Protein AF-A0A836JMR2-F1 (afdb_monomer)

Organism: NCBI:txid230685

pLDDT: mean 73.56, std 15.18, range [45.81, 97.94]

InterPro domains:
  IPR000402 Sodium/potassium-transporting ATPase subunit beta [PF00287] (22-71)
  IPR038702 Sodium/potassium-transporting ATPase subunit beta superfamily [G3DSA:2.60.40.1660] (20-121)

Solvent-accessible surface area (backbone atoms only — not comparable to full-atom values): 7764 Å² total; per-residue (Å²): 138,83,85,70,88,43,75,70,53,52,63,78,61,62,74,77,82,87,69,48,76,68,51,47,49,51,43,51,49,48,31,80,91,75,56,21,49,68,84,37,47,56,67,58,51,50,52,51,51,51,50,51,51,56,50,49,51,54,52,49,49,54,50,50,49,55,50,52,53,50,52,59,53,58,71,69,44,93,60,68,75,74,75,50,69,83,69,59,61,77,66,75,77,60,60,88,50,81,84,63,70,78,71,72,76,74,68,74,69,63,62,62,61,56,57,58,63,58,64,72,70,76,117

Foldseek 3Di:
DDPPPDPVVVVVVPDDDDPDDVVVVVCCQAVPVQCDGNNHHVVVVVVVVVVVVVVVVVVVVVVVVVVVVVVVVQVPDPDHPVVCPVVPPPVVVVPPPVVCPPPPPPPPVVVVVVVVVVVVPPD

Mean predicted aligned error: 17.87 Å

Radius of gyration: 32.9 Å; Cα contacts (8 Å, |Δi|>4): 26; chains: 1; bounding box: 61×49×92 Å

Structure (mmCIF, N/CA/C/O backbone):
data_AF-A0A836JMR2-F1
#
_entry.id   AF-A0A836JMR2-F1
#
loop_
_atom_site.group_PDB
_atom_site.id
_atom_site.type_symbol
_atom_site.label_atom_id
_atom_site.label_alt_id
_atom_site.label_comp_id
_atom_site.label_asym_id
_atom_site.label_entity_id
_atom_site.label_seq_id
_atom_site.pdbx_PDB_ins_code
_atom_site.Cartn_x
_atom_site.Cartn_y
_atom_site.Cartn_z
_atom_site.occupancy
_atom_site.B_iso_or_equiv
_atom_site.auth_seq_id
_atom_site.auth_comp_id
_atom_site.auth_asym_id
_atom_site.auth_atom_id
_atom_site.pdbx_PDB_model_num
ATOM 1 N N . MET A 1 1 ? -37.538 -18.903 21.578 1.00 56.94 1 MET A N 1
ATOM 2 C CA . MET A 1 1 ? -36.855 -17.903 22.424 1.00 56.94 1 MET A CA 1
ATOM 3 C C . MET A 1 1 ? -37.857 -16.799 22.729 1.00 56.94 1 MET A C 1
ATOM 5 O O . MET A 1 1 ? -38.330 -16.167 21.797 1.00 56.94 1 MET A O 1
ATOM 9 N N . VAL A 1 2 ? -38.280 -16.653 23.984 1.00 78.56 2 VAL A N 1
ATOM 10 C CA . VAL A 1 2 ? -39.124 -15.528 24.418 1.00 78.56 2 VAL A CA 1
ATOM 11 C C . VAL A 1 2 ? -38.170 -14.458 24.923 1.00 78.56 2 VAL A C 1
ATOM 13 O O . VAL A 1 2 ? -37.319 -14.749 25.758 1.00 78.56 2 VAL A O 1
ATOM 16 N N . ILE A 1 3 ? -38.256 -13.257 24.361 1.00 70.62 3 ILE A N 1
ATOM 17 C CA . ILE A 1 3 ? -37.466 -12.118 24.824 1.00 70.62 3 ILE A CA 1
ATOM 18 C C . ILE A 1 3 ? -38.149 -11.622 26.100 1.00 70.62 3 ILE A C 1
ATOM 20 O O . ILE A 1 3 ? -39.201 -10.982 26.036 1.00 70.62 3 ILE A O 1
ATOM 24 N N . LEU A 1 4 ? -37.593 -12.000 27.248 1.00 76.94 4 LEU A N 1
ATOM 25 C CA . LEU A 1 4 ? -38.008 -11.499 28.554 1.00 76.94 4 LEU A CA 1
ATOM 26 C C . LEU A 1 4 ? -37.620 -10.015 28.637 1.00 76.94 4 LEU A C 1
ATOM 28 O O . LEU A 1 4 ? -36.457 -9.655 28.457 1.00 76.94 4 LEU A O 1
ATOM 32 N N . HIS A 1 5 ? -38.626 -9.153 28.785 1.00 78.88 5 HIS A N 1
ATOM 33 C CA . HIS A 1 5 ? -38.475 -7.699 28.864 1.00 78.88 5 HIS A CA 1
ATOM 34 C C . HIS A 1 5 ? -38.261 -7.290 30.324 1.00 78.88 5 HIS A C 1
ATOM 36 O O . HIS A 1 5 ? -39.072 -6.571 30.905 1.00 78.88 5 HIS A O 1
ATOM 42 N N . ASP A 1 6 ? -37.190 -7.806 30.910 1.00 84.50 6 ASP A N 1
ATOM 43 C CA . ASP A 1 6 ? -36.861 -7.607 32.319 1.00 84.50 6 ASP A CA 1
ATOM 44 C C . ASP A 1 6 ? -36.072 -6.303 32.483 1.00 84.50 6 ASP A C 1
ATOM 46 O O . ASP A 1 6 ? -35.537 -5.761 31.512 1.00 84.50 6 ASP A O 1
ATOM 50 N N . ASP A 1 7 ? -35.929 -5.797 33.706 1.00 79.38 7 ASP A N 1
ATOM 51 C CA . ASP A 1 7 ? -35.145 -4.577 33.952 1.00 79.38 7 ASP A CA 1
ATOM 52 C C . ASP A 1 7 ? -33.690 -4.706 33.449 1.00 79.38 7 ASP A C 1
ATOM 54 O O . ASP A 1 7 ? -33.118 -3.749 32.921 1.00 79.38 7 ASP A O 1
ATOM 58 N N . GLU A 1 8 ? -33.116 -5.915 33.491 1.00 78.31 8 GLU A N 1
ATOM 59 C CA . GLU A 1 8 ? -31.805 -6.224 32.900 1.00 78.31 8 GLU A CA 1
ATOM 60 C C . GLU A 1 8 ? -31.793 -6.124 31.362 1.00 78.31 8 GLU A C 1
ATOM 62 O O . GLU A 1 8 ? -30.794 -5.712 30.761 1.00 78.31 8 GLU A O 1
ATOM 67 N N . TYR A 1 9 ? -32.905 -6.463 30.698 1.00 77.31 9 TYR A N 1
ATOM 68 C CA . TYR A 1 9 ? -33.042 -6.323 29.246 1.00 77.31 9 TYR A CA 1
ATOM 69 C C . TYR A 1 9 ? -32.991 -4.848 28.834 1.00 77.31 9 TYR A C 1
ATOM 71 O O . TYR A 1 9 ? -32.317 -4.493 27.862 1.00 77.31 9 TYR A O 1
ATOM 79 N N . TYR A 1 10 ? -33.654 -3.977 29.596 1.00 77.50 10 TYR A N 1
ATOM 80 C CA . TYR A 1 10 ? -33.648 -2.541 29.332 1.00 77.50 10 TYR A CA 1
ATOM 81 C C . TYR A 1 10 ? -32.308 -1.885 29.675 1.00 77.50 10 TYR A C 1
ATOM 83 O O . TYR A 1 10 ? -31.857 -1.031 28.911 1.00 77.50 10 TYR A O 1
ATOM 91 N N . GLN A 1 11 ? -31.623 -2.318 30.740 1.00 80.69 11 GLN A N 1
ATOM 92 C CA . GLN A 1 11 ? -30.299 -1.795 31.102 1.00 80.69 11 GLN A CA 1
ATOM 93 C C . GLN A 1 11 ? -29.257 -1.978 29.992 1.00 80.69 11 GLN A C 1
ATOM 95 O O . GLN A 1 11 ? -28.492 -1.061 29.695 1.00 80.69 11 GLN A O 1
ATOM 100 N N . ASN A 1 12 ? -29.269 -3.124 29.312 1.00 76.88 12 ASN A N 1
ATOM 101 C CA . ASN A 1 12 ? -28.332 -3.415 28.223 1.00 76.88 12 ASN A CA 1
ATOM 102 C C . ASN A 1 12 ? -28.614 -2.633 26.925 1.00 76.88 12 ASN A C 1
ATOM 104 O O . ASN A 1 12 ? -27.787 -2.629 26.011 1.00 76.88 12 ASN A O 1
ATOM 108 N N . ARG A 1 13 ? -29.786 -1.994 26.815 1.00 75.81 13 ARG A N 1
ATOM 109 C CA . ARG A 1 13 ? -30.244 -1.248 25.630 1.00 75.81 13 ARG A CA 1
ATOM 110 C C . ARG A 1 13 ? -30.232 0.267 25.829 1.00 75.81 13 ARG A C 1
ATOM 112 O O . ARG A 1 13 ? -30.651 0.972 24.912 1.00 75.81 13 ARG A O 1
ATOM 119 N N . ILE A 1 14 ? -29.777 0.766 26.982 1.00 75.06 14 ILE A N 1
ATOM 120 C CA . ILE A 1 14 ? -29.703 2.206 27.244 1.00 75.06 14 ILE A CA 1
ATOM 121 C C . ILE A 1 14 ? -28.819 2.837 26.157 1.00 75.06 14 ILE A C 1
ATOM 123 O O . ILE A 1 14 ? -27.641 2.479 26.051 1.00 75.06 14 ILE A O 1
ATOM 127 N N . PRO A 1 15 ? -29.371 3.727 25.311 1.00 70.81 15 PRO A N 1
ATOM 128 C CA . PRO A 1 15 ? -28.585 4.377 24.281 1.00 70.81 15 PRO A CA 1
ATOM 129 C C . PRO A 1 15 ? -27.511 5.221 24.957 1.00 70.81 15 PRO A C 1
ATOM 131 O O . PRO A 1 15 ? -27.757 5.886 25.966 1.00 70.81 15 PRO A O 1
ATOM 134 N N . GLU A 1 16 ? -26.301 5.178 24.410 1.00 71.12 16 GLU A N 1
ATOM 135 C CA . GLU A 1 16 ? -25.227 6.018 24.912 1.00 71.12 16 GLU A CA 1
ATOM 136 C C . GLU A 1 16 ? -25.654 7.496 24.832 1.00 71.12 16 GLU A C 1
ATOM 138 O O . GLU A 1 16 ? -26.307 7.887 23.860 1.00 71.12 16 GLU A O 1
ATOM 143 N N . PRO A 1 17 ? -25.317 8.321 25.840 1.00 75.75 17 PRO A N 1
ATOM 144 C CA . PRO A 1 17 ? -25.728 9.719 25.855 1.00 75.75 17 PRO A CA 1
ATOM 145 C C . PRO A 1 17 ? -25.226 10.427 24.590 1.00 75.75 17 PRO A C 1
ATOM 147 O O . PRO A 1 17 ? -24.067 10.255 24.203 1.00 75.75 17 PRO A O 1
ATOM 150 N N . ASP A 1 18 ? -26.096 11.210 23.948 1.00 75.31 18 ASP A N 1
ATOM 151 C CA . ASP A 1 18 ? -25.766 11.982 22.750 1.00 75.31 18 ASP A CA 1
ATOM 152 C C . ASP A 1 18 ? -24.946 13.217 23.150 1.00 75.31 18 ASP A C 1
ATOM 154 O O . ASP A 1 18 ? -25.452 14.157 23.762 1.00 75.31 18 ASP A O 1
ATOM 158 N N . LEU A 1 19 ? -23.646 13.197 22.842 1.00 79.31 19 LEU A N 1
ATOM 159 C CA . LEU A 1 19 ? -22.727 14.299 23.143 1.00 79.31 19 LEU A CA 1
ATOM 160 C C . LEU A 1 19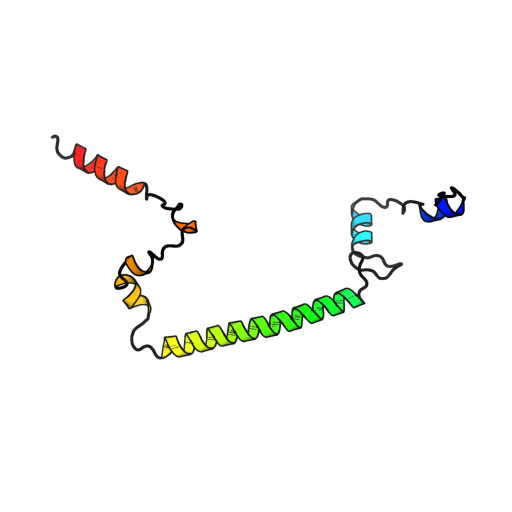 ? -22.635 15.320 21.984 1.00 79.31 19 LEU A C 1
ATOM 162 O O . LEU A 1 19 ? -21.797 16.227 22.034 1.00 79.31 19 LEU A O 1
ATOM 166 N N . GLY A 1 20 ? -23.472 15.189 20.947 1.00 86.00 20 GLY A N 1
ATOM 167 C CA . GLY A 1 20 ? -23.469 16.000 19.727 1.00 86.00 20 GLY A CA 1
ATOM 168 C C . GLY A 1 20 ? -22.603 15.416 18.602 1.00 86.00 20 GLY A C 1
ATOM 169 O O . GLY A 1 20 ? -21.703 14.609 18.836 1.00 86.00 20 GLY A O 1
ATOM 170 N N . ALA A 1 21 ? -22.839 15.854 17.357 1.00 82.31 21 ALA A N 1
ATOM 171 C CA . ALA A 1 21 ? -22.266 15.251 16.141 1.00 82.31 21 ALA A CA 1
ATOM 172 C C . ALA A 1 21 ? -20.734 15.081 16.176 1.00 82.31 21 ALA A C 1
ATOM 174 O O . ALA A 1 21 ? -20.217 14.006 15.875 1.00 82.31 21 ALA A O 1
ATOM 175 N N . PHE A 1 22 ? -20.000 16.115 16.596 1.00 82.94 22 PHE A N 1
ATOM 176 C CA . PHE A 1 22 ? -18.535 16.074 16.644 1.00 82.94 22 PHE A CA 1
ATOM 177 C C . PHE A 1 22 ? -18.004 15.143 17.742 1.00 82.94 22 PHE A C 1
ATOM 179 O O . PHE A 1 22 ? -17.081 14.365 17.510 1.00 82.94 22 PHE A O 1
ATOM 186 N N . ARG A 1 23 ? -18.598 15.174 18.941 1.00 80.12 23 ARG A N 1
ATOM 187 C CA . ARG A 1 23 ? -18.169 14.315 20.055 1.00 80.12 23 ARG A CA 1
ATOM 188 C C . ARG A 1 23 ? -18.548 12.853 19.824 1.00 80.12 23 ARG A C 1
ATOM 190 O O . ARG A 1 23 ? -17.756 11.982 20.165 1.00 80.12 23 ARG A O 1
ATOM 197 N N . ASN A 1 24 ? -19.688 12.586 19.186 1.00 79.31 24 ASN A N 1
ATOM 198 C CA . ASN A 1 24 ? -20.053 11.244 18.731 1.00 79.31 24 ASN A CA 1
ATOM 199 C C . ASN A 1 24 ? -19.087 10.729 17.660 1.00 79.31 24 ASN A C 1
ATOM 201 O O . ASN A 1 24 ? -18.691 9.569 17.711 1.00 79.31 24 ASN A O 1
ATOM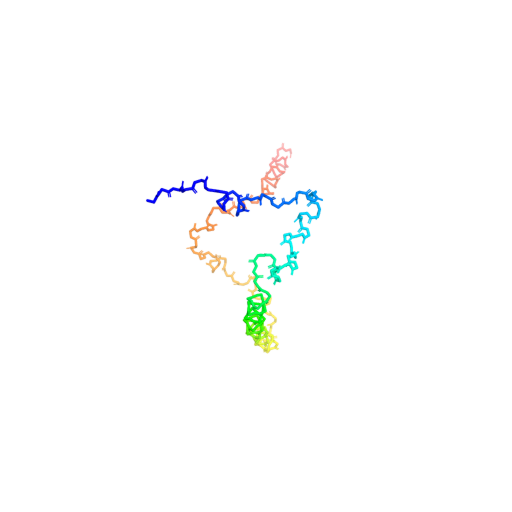 205 N N . PHE A 1 25 ? -18.640 11.587 16.736 1.00 79.12 25 PHE A N 1
ATOM 206 C CA . PHE A 1 25 ? -17.617 11.216 15.757 1.00 79.12 25 PHE A CA 1
ATOM 207 C C . PHE A 1 25 ? -16.276 10.886 16.427 1.00 79.12 25 PHE A C 1
ATOM 209 O O . PHE A 1 25 ? -15.682 9.851 16.140 1.00 79.12 25 PHE A O 1
ATOM 216 N N . LEU A 1 26 ? -15.818 11.706 17.379 1.00 79.25 26 LEU A N 1
ATOM 217 C CA . LEU A 1 26 ? -14.601 11.411 18.143 1.00 79.25 26 LEU A CA 1
ATOM 218 C C . LEU A 1 26 ? -14.731 10.119 18.968 1.00 79.25 26 LEU A C 1
ATOM 220 O O . LEU A 1 26 ? -13.783 9.340 19.008 1.00 79.25 26 LEU A O 1
ATOM 224 N N . ARG A 1 27 ? -15.898 9.860 19.573 1.00 76.44 27 ARG A N 1
ATOM 225 C CA . ARG A 1 27 ? -16.203 8.613 20.301 1.00 76.44 27 ARG A CA 1
ATOM 226 C C . ARG A 1 27 ? -16.199 7.388 19.380 1.00 76.44 27 ARG A C 1
ATOM 228 O O . ARG A 1 27 ? -15.725 6.322 19.773 1.00 76.44 27 ARG A O 1
ATOM 235 N N . PHE A 1 28 ? -16.690 7.550 18.153 1.00 72.00 28 PHE A N 1
ATOM 236 C CA . PHE A 1 28 ? -16.659 6.526 17.108 1.00 72.00 28 PHE A CA 1
ATOM 237 C C . PHE A 1 28 ? -15.228 6.214 16.643 1.00 72.00 28 PHE A C 1
ATOM 239 O O . PHE A 1 28 ? -14.870 5.049 16.462 1.00 72.00 28 PHE A O 1
ATOM 246 N N . VAL A 1 29 ? -14.390 7.244 16.493 1.00 77.81 29 VAL A N 1
ATOM 247 C CA . VAL A 1 29 ? -12.972 7.089 16.137 1.00 77.81 29 VAL A CA 1
ATOM 248 C C . VAL A 1 29 ? -12.193 6.435 17.280 1.00 77.81 29 VAL A C 1
ATOM 250 O O . VAL A 1 29 ? -11.411 5.513 17.043 1.00 77.81 29 VAL A O 1
ATOM 253 N N . TRP A 1 30 ? -12.421 6.883 18.515 1.00 72.00 30 TRP A N 1
ATOM 254 C CA . TRP A 1 30 ? -11.704 6.436 19.703 1.00 72.00 30 TRP A CA 1
ATOM 255 C C . TRP A 1 30 ? -12.661 6.200 20.871 1.00 72.00 30 TRP A C 1
ATOM 257 O O . TRP A 1 30 ? -13.179 7.137 21.480 1.00 72.00 30 TRP A O 1
ATOM 267 N N . SER A 1 31 ? -12.845 4.928 21.222 1.00 69.62 31 SER A N 1
ATOM 268 C CA . SER A 1 31 ? -13.598 4.521 22.408 1.00 69.62 31 SER A CA 1
ATOM 269 C C . SER A 1 31 ? -12.622 4.147 23.536 1.00 69.62 31 SER A C 1
ATOM 271 O O . SER A 1 31 ? -12.109 3.021 23.535 1.00 69.62 31 SER A O 1
ATOM 273 N N . PRO A 1 32 ? -12.339 5.051 24.501 1.00 62.44 32 PRO A N 1
ATOM 274 C CA . PRO A 1 32 ? -11.360 4.809 25.568 1.00 62.44 32 PRO A CA 1
ATOM 275 C C . PRO A 1 32 ? -11.763 3.658 26.499 1.00 62.44 32 PRO A C 1
ATOM 277 O O . PRO A 1 32 ? -10.892 2.951 26.997 1.00 62.44 32 PRO A O 1
ATOM 280 N N . ASP A 1 33 ? -13.068 3.433 26.667 1.00 64.62 33 ASP A N 1
ATOM 281 C CA . ASP A 1 33 ? -13.649 2.399 27.533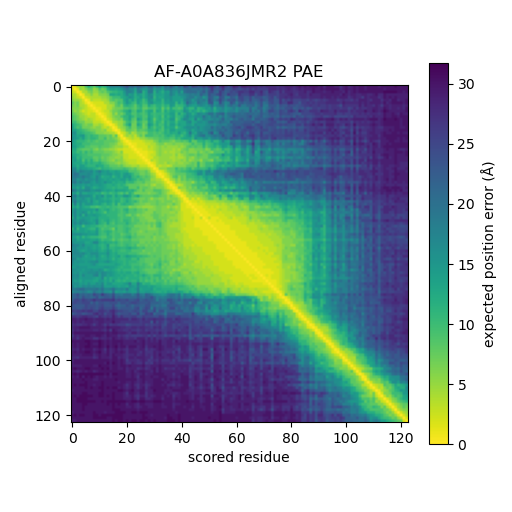 1.00 64.62 33 ASP A CA 1
ATOM 282 C C . ASP A 1 33 ? -13.283 0.978 27.065 1.00 64.62 33 ASP A C 1
ATOM 284 O O . ASP A 1 33 ? -12.848 0.127 27.836 1.00 64.62 33 ASP A O 1
ATOM 288 N N . ARG A 1 34 ? -13.343 0.747 25.746 1.00 63.03 34 ARG A N 1
ATOM 289 C CA . ARG A 1 34 ? -13.046 -0.558 25.131 1.00 63.03 34 ARG A CA 1
ATOM 290 C C . ARG A 1 34 ? -11.682 -0.638 24.437 1.00 63.03 34 ARG A C 1
ATOM 292 O O . ARG A 1 34 ? -11.350 -1.692 23.898 1.00 63.03 34 ARG A O 1
ATOM 299 N N . LYS A 1 35 ? -10.886 0.443 24.436 1.00 63.84 35 LYS A N 1
ATOM 300 C CA . LYS A 1 35 ? -9.613 0.577 23.687 1.00 63.84 35 LYS A CA 1
ATOM 301 C C . LYS A 1 35 ? -9.739 0.141 22.216 1.00 63.84 35 LYS A C 1
ATOM 303 O O . LYS A 1 35 ? -8.868 -0.541 21.668 1.00 63.84 35 LYS A O 1
ATOM 308 N N . GLN A 1 36 ? -10.856 0.503 21.588 1.00 68.12 36 GLN A N 1
ATOM 309 C CA . GLN A 1 36 ? -11.153 0.186 20.191 1.00 68.12 36 GLN A CA 1
ATOM 310 C C . GLN A 1 36 ? -10.966 1.437 19.327 1.00 68.12 36 GLN A C 1
ATOM 312 O O . GLN A 1 36 ? -11.465 2.513 19.660 1.00 68.12 36 GLN A O 1
ATOM 317 N N . LEU A 1 37 ? -10.249 1.270 18.217 1.00 71.38 37 LEU A N 1
ATOM 318 C CA . LEU A 1 37 ? -10.102 2.252 17.144 1.00 71.38 37 LEU A CA 1
ATOM 319 C C . LEU A 1 37 ? -11.061 1.853 16.022 1.00 71.38 37 LEU A C 1
ATOM 321 O O . LEU A 1 37 ? -10.946 0.741 15.498 1.00 71.38 37 LEU A O 1
ATOM 325 N N . PHE A 1 38 ? -12.009 2.723 15.656 1.00 69.06 38 PHE A N 1
ATOM 326 C CA . PHE A 1 38 ? -13.003 2.442 14.601 1.00 69.06 38 PHE A CA 1
ATOM 327 C C . PHE A 1 38 ? -13.744 1.095 14.779 1.00 69.06 38 PHE A C 1
ATOM 329 O O . PHE A 1 38 ? -14.018 0.380 13.815 1.00 69.06 38 PHE A O 1
ATOM 336 N N . GLY A 1 39 ? -14.027 0.703 16.026 1.00 66.19 39 GLY A N 1
ATOM 337 C CA . GLY A 1 39 ? -14.730 -0.549 16.335 1.00 66.19 39 GLY A CA 1
ATOM 338 C C . GLY A 1 39 ? -13.893 -1.832 16.225 1.00 66.19 39 GLY A C 1
ATOM 339 O O . GLY A 1 39 ? -14.444 -2.920 16.364 1.00 66.19 39 GLY A O 1
ATOM 340 N N . ARG A 1 40 ? -12.571 -1.735 16.016 1.00 68.81 40 ARG A N 1
ATOM 341 C CA . ARG A 1 40 ? -11.633 -2.870 16.090 1.00 68.81 40 ARG A CA 1
ATOM 342 C C . ARG A 1 40 ? -10.565 -2.640 17.147 1.00 68.81 40 ARG A C 1
ATOM 344 O O . ARG A 1 40 ? -10.187 -1.506 17.447 1.00 68.81 40 ARG A O 1
ATOM 351 N N . THR A 1 41 ? -10.069 -3.715 17.749 1.00 79.06 41 THR A N 1
ATOM 352 C CA . THR A 1 41 ? -9.018 -3.600 18.768 1.00 79.06 41 THR A CA 1
ATOM 353 C C . THR A 1 41 ? -7.721 -3.122 18.114 1.00 79.06 41 THR A C 1
ATOM 355 O O . THR A 1 41 ? -7.391 -3.541 17.005 1.00 79.06 41 THR A O 1
ATOM 358 N N . GLY A 1 42 ? -6.928 -2.294 18.804 1.00 78.81 42 GLY A N 1
ATOM 359 C CA . GLY A 1 42 ? -5.634 -1.826 18.281 1.00 78.81 42 GLY A CA 1
ATOM 360 C C . GLY A 1 42 ? -4.691 -2.960 17.841 1.00 78.81 42 GLY A C 1
ATOM 361 O O . GLY A 1 42 ? -3.915 -2.791 16.906 1.00 78.81 42 GLY A O 1
ATOM 362 N N . LYS A 1 43 ? -4.815 -4.150 18.448 1.00 78.00 43 LYS A N 1
ATOM 363 C CA . LYS A 1 43 ? -4.090 -5.366 18.048 1.00 78.00 43 LYS A CA 1
ATOM 364 C C . LYS A 1 43 ? -4.417 -5.811 16.616 1.00 78.00 43 LYS A C 1
ATOM 366 O O . LYS A 1 43 ? -3.512 -6.175 15.874 1.00 78.00 43 LYS A O 1
ATOM 371 N N . GLU A 1 44 ? -5.688 -5.780 16.227 1.00 85.06 44 GLU A N 1
ATOM 372 C CA . GLU A 1 44 ? -6.122 -6.161 14.877 1.00 85.06 44 GLU A CA 1
ATOM 373 C C . GLU A 1 44 ? -5.652 -5.133 13.849 1.00 85.06 44 GLU A C 1
ATOM 375 O O . GLU A 1 44 ? -5.176 -5.504 12.782 1.00 85.06 44 GLU A O 1
ATOM 380 N N . TRP A 1 45 ? -5.705 -3.847 14.203 1.00 88.56 45 TRP A N 1
ATOM 381 C CA . TRP A 1 45 ? -5.151 -2.767 13.388 1.00 88.56 45 TRP A CA 1
ATOM 382 C C . TRP A 1 45 ? -3.646 -2.903 13.179 1.00 88.56 45 TRP A C 1
ATOM 384 O O . TRP A 1 45 ? -3.179 -2.762 12.053 1.00 88.56 45 TRP A O 1
ATOM 394 N N . ALA A 1 46 ? -2.889 -3.202 14.238 1.00 88.25 46 ALA A N 1
ATOM 395 C CA . ALA A 1 46 ? -1.451 -3.422 14.140 1.00 88.25 46 ALA A CA 1
ATOM 396 C C . ALA A 1 46 ? -1.131 -4.632 13.251 1.00 88.25 46 ALA A C 1
ATOM 398 O O . ALA A 1 46 ? -0.246 -4.549 12.405 1.00 88.25 46 ALA A O 1
ATOM 399 N N . LEU A 1 47 ? -1.882 -5.729 13.392 1.00 91.19 47 LEU A N 1
ATOM 400 C CA . LEU A 1 47 ? -1.708 -6.925 12.569 1.00 91.19 47 LEU A CA 1
ATOM 401 C C . LEU A 1 47 ? -2.029 -6.654 11.092 1.00 91.19 47 LEU A C 1
ATOM 403 O O . LEU A 1 47 ? -1.259 -7.040 10.215 1.00 91.19 47 LEU A O 1
ATOM 407 N N . LEU A 1 48 ? -3.130 -5.948 10.822 1.00 93.19 48 LEU A N 1
ATOM 408 C CA . LEU A 1 48 ? -3.537 -5.551 9.476 1.00 93.19 48 LEU A CA 1
ATOM 409 C C . LEU A 1 48 ? -2.509 -4.595 8.854 1.00 93.19 48 LEU A C 1
ATOM 411 O O . LEU A 1 48 ? -2.053 -4.815 7.737 1.00 93.19 48 LEU A O 1
ATOM 415 N N . GLY A 1 49 ? -2.103 -3.563 9.595 1.00 92.94 49 GLY A N 1
ATOM 416 C CA . GLY A 1 49 ? -1.105 -2.591 9.159 1.00 92.94 49 GLY A CA 1
ATOM 417 C C . GLY A 1 49 ? 0.238 -3.249 8.855 1.00 92.94 49 GLY A C 1
ATOM 418 O O . GLY A 1 49 ? 0.809 -3.004 7.798 1.00 92.94 49 GLY A O 1
ATOM 419 N N . PHE A 1 50 ? 0.709 -4.140 9.730 1.00 95.50 50 PHE A N 1
ATOM 420 C CA . PHE A 1 50 ? 1.945 -4.891 9.517 1.00 95.50 50 PHE A CA 1
ATOM 421 C C . PHE A 1 50 ? 1.865 -5.806 8.289 1.00 95.50 50 PHE A C 1
ATOM 423 O O . PHE A 1 50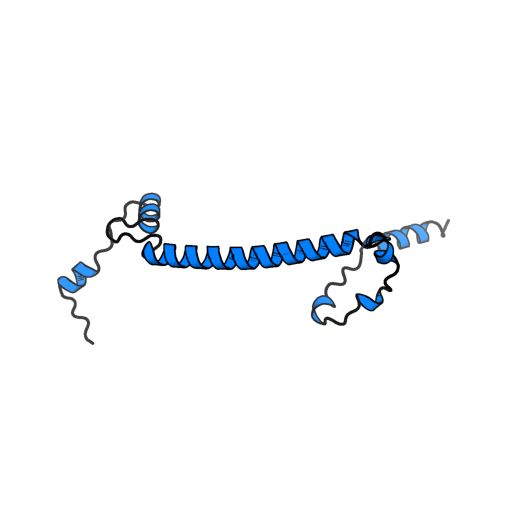 ? 2.794 -5.835 7.480 1.00 95.50 50 PHE A O 1
ATOM 430 N N . PHE A 1 51 ? 0.743 -6.508 8.111 1.00 95.75 51 PHE A N 1
ATOM 431 C CA . PHE A 1 51 ? 0.497 -7.330 6.929 1.00 95.75 51 PHE A CA 1
ATOM 432 C C . PHE A 1 51 ? 0.574 -6.505 5.638 1.00 95.75 51 PHE A C 1
ATOM 434 O O . PHE A 1 51 ? 1.319 -6.867 4.728 1.00 95.75 51 PHE A O 1
ATOM 441 N N . TYR A 1 52 ? -0.133 -5.373 5.569 1.00 96.12 52 TYR A N 1
ATOM 442 C CA . TYR A 1 52 ? -0.104 -4.514 4.385 1.00 96.12 52 TYR A CA 1
ATOM 443 C C . TYR A 1 52 ? 1.270 -3.899 4.148 1.00 96.12 52 TYR A C 1
ATOM 445 O O . TYR A 1 52 ? 1.705 -3.834 3.004 1.00 96.12 52 TYR A O 1
ATOM 453 N N . LEU A 1 53 ? 1.977 -3.491 5.201 1.00 97.44 53 LEU A N 1
ATOM 454 C CA . LEU A 1 53 ? 3.333 -2.964 5.080 1.00 97.44 53 LEU A CA 1
ATOM 455 C C . LEU A 1 53 ? 4.243 -4.006 4.411 1.00 97.44 53 LEU A C 1
ATOM 457 O O . LEU A 1 53 ? 4.865 -3.705 3.397 1.00 97.44 53 LEU A O 1
ATOM 461 N N . CYS A 1 54 ? 4.253 -5.245 4.910 1.00 97.56 54 CYS A N 1
ATOM 462 C CA . CYS A 1 54 ? 5.040 -6.338 4.332 1.00 97.56 54 CYS A CA 1
ATOM 463 C C . CYS A 1 54 ? 4.612 -6.677 2.892 1.00 97.56 54 CYS A C 1
ATOM 465 O O . CYS A 1 54 ? 5.439 -6.874 2.004 1.00 97.56 54 CYS A O 1
ATOM 467 N N . PHE A 1 55 ? 3.308 -6.700 2.627 1.00 97.50 55 PHE A N 1
ATOM 468 C CA . PHE A 1 55 ? 2.794 -6.950 1.285 1.00 97.50 55 PHE A CA 1
ATOM 469 C C . PHE A 1 55 ? 3.247 -5.872 0.289 1.00 97.50 55 PHE A C 1
ATOM 471 O O . PHE A 1 55 ? 3.741 -6.186 -0.795 1.00 97.50 55 PHE A O 1
ATOM 478 N N . PHE A 1 56 ? 3.130 -4.596 0.662 1.00 97.31 56 PHE A N 1
ATOM 479 C CA . PHE A 1 56 ? 3.516 -3.482 -0.199 1.00 97.31 56 PHE A CA 1
ATOM 480 C C . PHE A 1 56 ? 5.028 -3.340 -0.355 1.00 97.31 56 PHE A C 1
ATOM 482 O O . PHE A 1 56 ? 5.464 -2.883 -1.408 1.00 97.31 56 PHE A O 1
ATOM 489 N N . THR A 1 57 ? 5.847 -3.751 0.617 1.00 97.94 57 THR A N 1
ATOM 490 C CA . THR A 1 57 ? 7.307 -3.767 0.432 1.00 97.94 57 THR A CA 1
ATOM 491 C C . THR A 1 57 ? 7.730 -4.820 -0.583 1.00 97.94 57 THR A C 1
ATOM 493 O O . THR A 1 57 ? 8.570 -4.527 -1.431 1.00 97.94 57 THR A O 1
ATOM 496 N N . VAL A 1 58 ? 7.121 -6.010 -0.562 1.00 97.56 58 VAL A N 1
ATOM 497 C CA . VAL A 1 58 ? 7.361 -7.045 -1.581 1.00 97.56 58 VAL A CA 1
ATOM 498 C C . VAL A 1 58 ? 6.846 -6.593 -2.948 1.00 97.56 58 VAL A C 1
ATOM 500 O O . VAL A 1 58 ? 7.553 -6.699 -3.945 1.00 97.56 58 VAL A O 1
ATOM 503 N N . LEU A 1 59 ? 5.639 -6.031 -3.014 1.00 97.56 59 LEU A N 1
ATOM 504 C CA . LEU A 1 59 ? 5.094 -5.520 -4.273 1.00 97.56 59 LEU A CA 1
ATOM 505 C C . LEU A 1 59 ? 5.948 -4.370 -4.834 1.00 97.56 59 LEU A C 1
ATOM 507 O O . LEU A 1 59 ? 6.229 -4.319 -6.031 1.00 97.56 59 LEU A O 1
ATOM 511 N N . GLY A 1 60 ? 6.399 -3.472 -3.960 1.00 97.88 60 GLY A N 1
ATOM 512 C CA . GLY A 1 60 ? 7.266 -2.351 -4.300 1.00 97.88 60 GLY A CA 1
ATOM 513 C C . GLY A 1 60 ? 8.652 -2.796 -4.757 1.00 97.88 60 GLY A C 1
ATOM 514 O O . GLY A 1 60 ? 9.183 -2.227 -5.707 1.00 97.88 60 GLY A O 1
ATOM 515 N N . SER A 1 61 ? 9.227 -3.837 -4.147 1.00 97.81 61 SER A N 1
ATOM 516 C CA . SER A 1 61 ? 10.522 -4.377 -4.569 1.00 97.81 61 SER A CA 1
ATOM 517 C C . SER A 1 61 ? 10.433 -5.073 -5.925 1.00 97.81 61 SER A C 1
ATOM 519 O O . SER A 1 61 ? 11.299 -4.848 -6.767 1.00 97.81 61 SER A O 1
ATOM 521 N N . LEU A 1 62 ? 9.362 -5.828 -6.190 1.00 97.25 62 LEU A N 1
ATOM 522 C CA . LEU A 1 62 ? 9.097 -6.407 -7.510 1.00 97.25 62 LEU A CA 1
ATOM 523 C C . LEU A 1 62 ? 8.930 -5.320 -8.573 1.00 97.25 62 LEU A C 1
ATOM 525 O O . LEU A 1 62 ? 9.511 -5.419 -9.652 1.00 97.25 62 LEU A O 1
ATOM 529 N N . PHE A 1 63 ? 8.189 -4.256 -8.259 1.00 97.31 63 PHE A N 1
ATOM 530 C CA . PHE A 1 63 ? 8.035 -3.113 -9.153 1.00 97.31 63 PHE A CA 1
ATOM 531 C C . PHE A 1 63 ? 9.372 -2.405 -9.417 1.00 97.31 63 PHE A C 1
ATOM 533 O O . PHE A 1 63 ? 9.717 -2.134 -10.566 1.00 97.31 63 PHE A O 1
ATOM 540 N N . ALA A 1 64 ? 10.160 -2.147 -8.373 1.00 97.25 64 ALA A N 1
ATOM 541 C CA . ALA A 1 64 ? 11.475 -1.529 -8.501 1.00 97.25 64 ALA A CA 1
ATOM 542 C C . ALA A 1 64 ? 12.441 -2.409 -9.307 1.00 97.25 64 ALA A C 1
ATOM 544 O O . ALA A 1 64 ? 13.159 -1.895 -10.160 1.00 97.25 64 ALA A O 1
ATOM 545 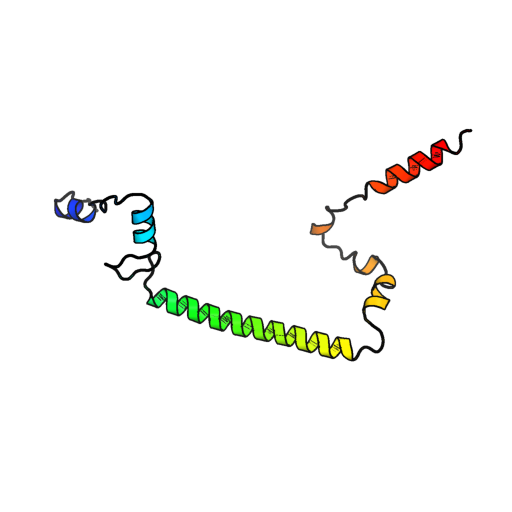N N . LEU A 1 65 ? 12.421 -3.728 -9.097 1.00 97.38 65 LEU A N 1
ATOM 546 C CA . LEU A 1 65 ? 13.212 -4.693 -9.860 1.00 97.38 65 LEU A CA 1
ATOM 547 C C . LEU A 1 65 ? 12.788 -4.698 -11.332 1.00 97.38 65 LEU A C 1
ATOM 549 O O . LEU A 1 65 ? 13.643 -4.614 -12.211 1.00 97.38 65 LEU A O 1
ATOM 553 N N . GLN A 1 66 ? 11.483 -4.706 -11.609 1.00 96.81 66 GLN A N 1
ATOM 554 C CA . GLN A 1 66 ? 10.937 -4.606 -12.964 1.00 96.81 66 GLN A CA 1
ATOM 555 C C . GLN A 1 66 ? 11.352 -3.297 -13.661 1.00 96.81 66 GLN A C 1
ATOM 557 O O . GLN A 1 66 ? 11.686 -3.281 -14.847 1.00 96.81 66 GLN A O 1
ATOM 562 N N . MET A 1 67 ? 11.368 -2.183 -12.936 1.00 95.31 67 MET A N 1
ATOM 563 C CA . MET A 1 67 ? 11.847 -0.913 -13.480 1.00 95.31 67 MET A CA 1
ATOM 564 C C . MET A 1 67 ? 13.363 -0.921 -13.690 1.00 95.31 67 MET A C 1
ATOM 566 O O . MET A 1 67 ? 13.847 -0.442 -14.715 1.00 95.31 67 MET A O 1
ATOM 570 N N . TRP A 1 68 ? 14.117 -1.514 -12.765 1.00 96.31 68 TRP A N 1
ATOM 571 C CA . TRP A 1 68 ? 15.569 -1.618 -12.852 1.00 96.31 68 TRP A CA 1
ATOM 572 C C . TRP A 1 68 ? 16.021 -2.491 -14.025 1.00 96.31 68 TRP A C 1
ATOM 574 O O . TRP A 1 68 ? 16.956 -2.137 -14.746 1.00 96.31 68 TRP A O 1
ATOM 584 N N . ILE A 1 69 ? 15.346 -3.612 -14.268 1.00 95.00 69 ILE A N 1
ATOM 585 C CA . ILE A 1 69 ? 15.644 -4.459 -15.420 1.00 95.00 69 ILE A CA 1
ATOM 586 C C . ILE A 1 69 ? 15.294 -3.719 -16.722 1.00 95.00 69 ILE A C 1
ATOM 588 O O . ILE A 1 69 ? 16.110 -3.682 -17.640 1.00 95.00 69 ILE A O 1
ATOM 592 N N . SER A 1 70 ? 14.144 -3.034 -16.767 1.00 92.50 70 SER A N 1
ATOM 593 C CA . SER A 1 70 ? 13.7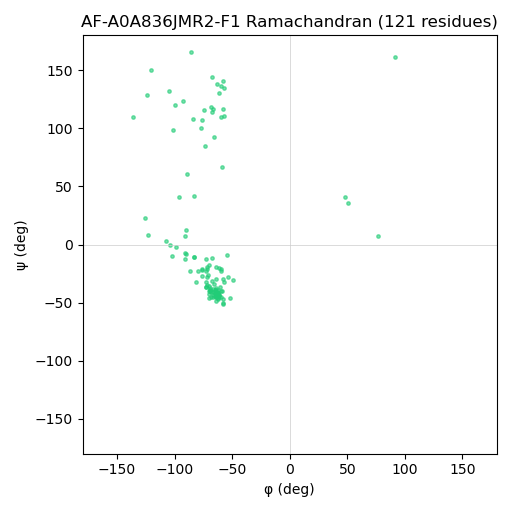06 -2.247 -17.926 1.00 92.50 70 SER A CA 1
ATOM 594 C C . SER A 1 70 ? 14.721 -1.165 -18.306 1.00 92.50 70 SER A C 1
ATOM 596 O O . SER A 1 70 ? 15.119 -1.075 -19.467 1.00 92.50 70 SER A O 1
ATOM 598 N N . ILE A 1 71 ? 15.225 -0.398 -17.332 1.00 91.88 71 ILE A N 1
ATOM 599 C CA . ILE A 1 71 ? 16.204 0.662 -17.605 1.00 91.88 71 ILE A CA 1
ATOM 600 C C . ILE A 1 71 ? 17.576 0.108 -18.016 1.00 91.88 71 ILE A C 1
ATOM 602 O O . ILE A 1 71 ? 18.222 0.679 -18.893 1.00 91.88 71 ILE A O 1
ATOM 606 N N . ASN A 1 72 ? 18.006 -1.025 -17.446 1.00 90.81 72 ASN A N 1
ATOM 607 C CA . ASN A 1 72 ? 19.240 -1.703 -17.861 1.00 90.81 72 ASN A CA 1
ATOM 608 C C . ASN A 1 72 ? 19.164 -2.223 -19.297 1.00 90.81 72 ASN A C 1
ATOM 610 O O . ASN A 1 72 ? 20.153 -2.173 -20.024 1.00 90.81 72 ASN A O 1
ATOM 614 N N . TYR A 1 73 ? 18.009 -2.746 -19.706 1.00 88.94 73 TYR A N 1
ATOM 615 C CA . TYR A 1 73 ? 17.806 -3.164 -21.088 1.00 88.94 73 TYR A CA 1
ATOM 616 C C . TYR A 1 73 ? 17.732 -1.961 -22.022 1.00 88.94 73 TYR A C 1
ATOM 618 O O . TYR A 1 73 ? 18.404 -1.950 -23.052 1.00 88.94 73 TYR A O 1
ATOM 626 N N . ALA A 1 74 ? 16.971 -0.930 -21.649 1.00 85.38 74 ALA A N 1
ATOM 627 C CA . ALA A 1 74 ? 16.802 0.267 -22.461 1.00 85.38 74 ALA A CA 1
ATOM 628 C C . ALA A 1 74 ? 18.129 0.998 -22.725 1.00 85.38 74 ALA A C 1
ATOM 630 O O . ALA A 1 74 ? 18.332 1.498 -23.827 1.00 85.38 74 ALA A O 1
ATOM 631 N N . SER A 1 75 ? 19.048 1.025 -21.755 1.00 82.38 75 SER A N 1
ATOM 632 C CA . SER A 1 75 ? 20.356 1.679 -21.902 1.00 82.38 75 SER A CA 1
ATOM 633 C C . SER A 1 75 ? 21.335 0.929 -22.810 1.00 82.38 75 SER A C 1
ATOM 635 O O . SER A 1 75 ? 22.249 1.541 -23.355 1.00 82.38 75 SER A O 1
ATOM 637 N N . LYS A 1 76 ? 21.152 -0.383 -23.000 1.00 82.25 76 LYS A N 1
ATOM 638 C CA . LYS A 1 76 ? 21.971 -1.209 -23.904 1.00 82.25 76 LYS A CA 1
ATOM 639 C C . LYS A 1 76 ? 21.513 -1.145 -25.362 1.00 82.25 76 LYS A C 1
ATOM 641 O O . LYS A 1 76 ? 22.210 -1.655 -26.236 1.00 82.25 76 LYS A O 1
ATOM 646 N N . LEU A 1 77 ? 20.349 -0.558 -25.635 1.00 79.81 77 LEU A N 1
ATOM 647 C CA . LEU A 1 77 ? 19.854 -0.379 -26.995 1.00 79.81 77 LEU A CA 1
ATOM 648 C C . LEU A 1 77 ? 20.636 0.753 -27.669 1.00 79.81 77 LEU A C 1
ATOM 650 O O . LEU A 1 77 ? 20.530 1.913 -27.289 1.00 79.81 77 LEU A O 1
ATOM 654 N N . GLU A 1 78 ? 21.381 0.413 -28.716 1.00 74.50 78 GLU A N 1
ATOM 655 C CA . GLU A 1 78 ? 22.174 1.359 -29.516 1.00 74.50 78 GLU A CA 1
ATOM 656 C C . GLU A 1 78 ? 21.308 2.437 -30.206 1.00 74.50 78 GLU A C 1
ATOM 658 O O . GLU A 1 78 ? 21.789 3.505 -30.574 1.00 74.50 78 GLU A O 1
ATOM 663 N N . LYS A 1 79 ? 20.004 2.171 -30.361 1.00 65.88 79 LYS A N 1
ATOM 664 C CA . LYS A 1 79 ? 19.017 3.062 -30.985 1.00 65.88 79 LYS A CA 1
ATOM 665 C C . LYS A 1 79 ? 17.882 3.299 -29.986 1.00 65.88 79 LYS A C 1
ATOM 667 O O . LYS A 1 79 ? 17.329 2.313 -29.490 1.00 65.88 79 LYS A O 1
ATOM 672 N N . PRO A 1 80 ? 17.480 4.551 -29.701 1.00 69.31 80 PRO A N 1
ATOM 673 C CA . PRO A 1 80 ? 16.396 4.803 -28.764 1.00 69.31 80 PRO A CA 1
ATOM 674 C C . PRO A 1 80 ? 15.099 4.165 -29.274 1.00 69.31 80 PRO A C 1
ATOM 676 O O . PRO A 1 80 ? 14.704 4.362 -30.425 1.00 69.31 80 PRO A O 1
ATOM 679 N N . PHE A 1 81 ? 14.430 3.411 -28.396 1.00 63.38 81 PHE A N 1
ATOM 680 C CA . PHE A 1 81 ? 13.202 2.653 -28.681 1.00 63.38 81 PHE A CA 1
ATOM 681 C C . PHE A 1 81 ? 12.121 3.486 -29.399 1.00 63.38 81 PHE A C 1
ATOM 683 O O . PHE A 1 81 ? 11.379 2.979 -30.239 1.00 63.38 81 PHE A O 1
ATOM 690 N N . PHE A 1 82 ? 12.088 4.794 -29.139 1.00 67.44 82 PHE A N 1
ATOM 691 C CA . PHE A 1 82 ? 11.149 5.744 -29.734 1.00 67.44 82 PHE A CA 1
ATOM 692 C C . PHE A 1 82 ? 11.221 5.841 -31.267 1.00 67.44 82 PHE A C 1
ATOM 694 O O . PHE A 1 82 ? 10.217 6.189 -31.887 1.00 67.44 82 PHE A O 1
ATOM 701 N N . LEU A 1 83 ? 12.345 5.479 -31.898 1.00 66.75 83 LEU A N 1
ATOM 702 C CA . LEU A 1 83 ? 12.500 5.547 -33.359 1.00 66.75 83 LEU A CA 1
ATOM 703 C C . LEU A 1 83 ? 11.698 4.475 -34.117 1.00 66.75 83 LEU A C 1
ATOM 705 O O . LEU A 1 83 ? 11.416 4.653 -35.298 1.00 66.75 83 LEU A O 1
ATOM 709 N N . TYR A 1 84 ? 11.282 3.392 -33.452 1.00 56.94 84 TYR A N 1
ATOM 710 C CA . TYR A 1 84 ? 10.449 2.345 -34.060 1.00 56.94 84 TYR A CA 1
ATOM 711 C C . TYR A 1 84 ? 8.942 2.588 -33.905 1.00 56.94 84 TYR A C 1
ATOM 713 O O . TYR A 1 84 ? 8.148 1.887 -34.535 1.00 56.94 84 TYR A O 1
ATOM 721 N N . SER A 1 85 ? 8.531 3.593 -33.121 1.00 61.19 85 SER A N 1
ATOM 722 C CA . SER A 1 85 ? 7.112 3.913 -32.892 1.00 61.19 85 SER A CA 1
ATOM 723 C C . SER A 1 85 ? 6.343 4.219 -34.188 1.00 61.19 85 SER A C 1
ATOM 725 O O . SER A 1 85 ? 5.161 3.901 -34.281 1.00 61.19 85 SER A O 1
ATOM 727 N N . GLY A 1 86 ? 7.020 4.760 -35.209 1.00 63.09 86 GLY A N 1
ATOM 728 C CA . GLY A 1 86 ? 6.445 5.056 -36.528 1.00 63.09 86 GLY A CA 1
ATOM 729 C C . GLY A 1 86 ? 6.558 3.939 -37.577 1.00 63.09 86 GLY A C 1
ATOM 730 O O . GLY A 1 86 ? 5.993 4.083 -38.656 1.00 63.09 86 GLY A O 1
ATOM 731 N N . LEU A 1 87 ? 7.277 2.844 -37.294 1.00 61.59 87 LEU A N 1
ATOM 732 C CA . LEU A 1 87 ? 7.485 1.719 -38.228 1.00 61.59 87 LEU A CA 1
ATOM 733 C C . LEU A 1 87 ? 6.606 0.502 -37.914 1.00 61.59 87 LEU A C 1
ATOM 735 O O . LEU A 1 87 ? 6.536 -0.428 -38.715 1.00 61.59 87 LEU A O 1
ATOM 739 N N . MET A 1 88 ? 5.935 0.497 -36.760 1.00 63.16 88 MET A N 1
ATOM 740 C CA . MET A 1 88 ? 4.945 -0.520 -36.416 1.00 63.16 88 MET A CA 1
ATOM 741 C C . MET A 1 88 ? 3.730 -0.358 -37.342 1.00 63.16 88 MET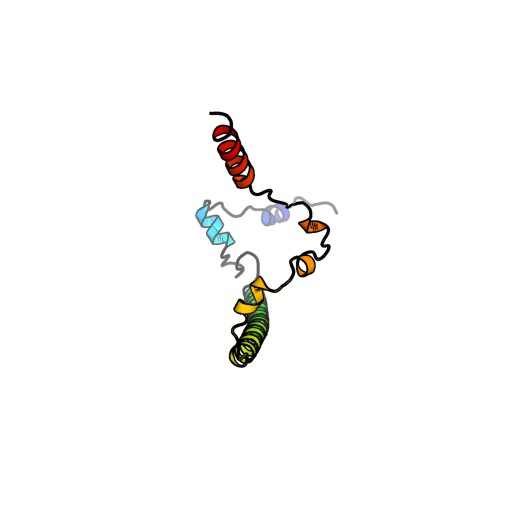 A C 1
ATOM 743 O O . MET A 1 88 ? 3.042 0.665 -37.259 1.00 63.16 88 MET A O 1
ATOM 747 N N . PRO A 1 89 ? 3.431 -1.325 -38.232 1.00 57.78 89 PRO A N 1
ATOM 748 C CA . PRO A 1 89 ? 2.215 -1.260 -39.021 1.00 57.78 89 PRO A CA 1
ATOM 749 C C . PRO A 1 89 ? 1.024 -1.244 -38.059 1.00 57.78 89 PRO A C 1
ATOM 751 O O . PRO A 1 89 ? 0.967 -2.007 -37.092 1.00 57.78 89 PRO A O 1
ATOM 754 N N . LYS A 1 90 ? 0.054 -0.368 -38.338 1.00 58.09 90 LYS A N 1
ATOM 755 C CA . LYS A 1 90 ? -1.161 -0.143 -37.533 1.00 58.09 90 LYS A CA 1
ATOM 756 C C . LYS A 1 90 ? -1.983 -1.423 -37.273 1.00 58.09 90 LYS A C 1
ATOM 758 O O . LYS A 1 90 ? -2.901 -1.397 -36.462 1.00 58.09 90 LYS A O 1
ATOM 763 N N . SER A 1 91 ? -1.637 -2.530 -37.933 1.00 56.47 91 SER A N 1
ATOM 764 C CA . SER A 1 91 ? -2.184 -3.874 -37.755 1.00 56.47 91 SER A CA 1
ATOM 765 C C . SER A 1 91 ? -1.779 -4.566 -36.447 1.00 56.47 91 SER A C 1
ATOM 767 O O . SER A 1 91 ? -2.547 -5.389 -35.969 1.00 56.47 91 SER A O 1
ATOM 769 N N . TYR A 1 92 ? -0.638 -4.237 -35.822 1.00 57.16 92 TYR A N 1
ATOM 770 C CA . TYR A 1 92 ? -0.250 -4.847 -34.532 1.00 57.16 92 TYR A CA 1
ATOM 771 C C . TYR A 1 92 ? -1.093 -4.338 -33.355 1.00 57.16 92 TYR A C 1
ATOM 773 O O . TYR A 1 92 ? -1.361 -5.075 -32.408 1.00 57.16 92 TYR A O 1
ATOM 781 N N . PHE A 1 93 ? -1.534 -3.079 -33.423 1.00 56.56 93 PHE A N 1
ATOM 782 C CA . PHE A 1 93 ? -2.446 -2.494 -32.438 1.00 56.56 93 PHE A CA 1
ATOM 783 C C . PHE A 1 93 ? -3.916 -2.835 -32.724 1.00 56.56 93 PHE A C 1
ATOM 785 O O . PHE A 1 93 ? -4.764 -2.634 -31.861 1.00 56.56 93 PHE A O 1
ATOM 792 N N . ASP A 1 94 ? -4.221 -3.409 -33.894 1.00 53.38 94 ASP A N 1
ATOM 793 C CA . ASP A 1 94 ? -5.542 -3.952 -34.241 1.00 53.38 94 ASP A CA 1
ATOM 794 C C . ASP A 1 94 ? -5.700 -5.386 -33.700 1.00 53.38 94 ASP A C 1
ATOM 796 O O . ASP A 1 94 ? -6.179 -6.315 -34.354 1.00 53.38 94 ASP A O 1
ATOM 800 N N . SER A 1 95 ? -5.231 -5.579 -32.465 1.00 57.09 95 SER A N 1
ATOM 801 C CA . SER A 1 95 ? -5.560 -6.765 -31.696 1.00 57.09 95 SER A CA 1
ATOM 802 C C . SER A 1 95 ? -7.055 -6.701 -31.396 1.00 57.09 95 SER A C 1
ATOM 804 O O . SER A 1 95 ? -7.550 -5.766 -30.770 1.00 57.09 95 SER A O 1
ATOM 806 N N . ASN A 1 96 ? -7.774 -7.688 -31.930 1.00 52.69 96 ASN A N 1
ATOM 807 C CA . ASN A 1 96 ? -9.208 -7.921 -31.818 1.00 52.69 96 ASN A CA 1
ATOM 808 C C . ASN A 1 96 ? -9.658 -8.081 -30.349 1.00 52.69 96 ASN A C 1
ATOM 810 O O . ASN A 1 96 ? -10.096 -9.151 -29.940 1.00 52.69 96 ASN A O 1
ATOM 814 N N . PHE A 1 97 ? -9.572 -7.024 -29.544 1.00 59.28 97 PHE A N 1
ATOM 815 C CA . PHE A 1 97 ? -10.255 -6.926 -28.265 1.00 59.28 97 PHE A CA 1
ATOM 816 C C . PHE A 1 97 ? -11.685 -6.447 -28.540 1.00 59.28 97 PHE A C 1
ATOM 818 O O . PHE A 1 97 ? -11.879 -5.275 -28.875 1.00 59.28 97 PHE A O 1
ATOM 825 N N . PRO A 1 98 ? -12.710 -7.310 -28.398 1.00 59.28 98 PRO A N 1
ATOM 826 C CA . PRO A 1 98 ? -14.095 -6.932 -28.682 1.00 59.28 98 PRO A CA 1
ATOM 827 C C . PRO A 1 98 ? -14.586 -5.762 -27.812 1.00 59.28 98 PRO A C 1
ATOM 829 O O . PRO A 1 98 ? -15.502 -5.051 -28.209 1.00 59.28 98 PRO A O 1
ATOM 832 N N . LEU A 1 99 ? -13.937 -5.514 -26.669 1.00 61.34 99 LEU A N 1
ATOM 833 C CA . LEU A 1 99 ? -14.309 -4.483 -25.699 1.00 61.34 99 LEU A CA 1
ATOM 834 C C . LEU A 1 99 ? -13.933 -3.049 -26.125 1.00 61.34 99 LEU A C 1
ATOM 836 O O . LEU A 1 99 ? -14.615 -2.104 -25.747 1.00 61.34 99 LEU A O 1
ATOM 840 N N . PHE A 1 100 ? -12.896 -2.866 -26.949 1.00 57.59 100 PHE A N 1
ATOM 841 C CA . PHE A 1 100 ? -12.436 -1.532 -27.377 1.00 57.59 100 PHE A CA 1
ATOM 842 C C . PHE A 1 100 ? -12.939 -1.117 -28.765 1.00 57.59 100 PHE A C 1
ATOM 844 O O . PHE A 1 100 ? -12.713 0.013 -29.196 1.00 57.59 100 PHE A O 1
ATOM 851 N N . ARG A 1 101 ? -13.691 -1.991 -29.449 1.00 56.00 101 ARG A N 1
ATOM 852 C CA . ARG A 1 101 ? -14.259 -1.730 -30.782 1.00 56.00 101 ARG A CA 1
ATOM 853 C C . ARG A 1 101 ? -15.290 -0.589 -30.799 1.00 56.00 101 ARG A C 1
ATOM 855 O O . ARG A 1 101 ? -15.543 -0.029 -31.857 1.00 56.00 101 ARG A O 1
ATOM 862 N N . GLN A 1 102 ? -15.859 -0.215 -29.651 1.00 57.25 102 GLN A N 1
ATOM 863 C CA . GLN A 1 102 ? -16.885 0.835 -29.565 1.00 57.25 102 GLN A CA 1
ATOM 864 C C . GLN A 1 102 ? -16.344 2.253 -29.330 1.00 57.25 102 GLN A C 1
ATOM 866 O O . GLN A 1 102 ? -17.087 3.208 -29.522 1.00 57.25 102 GLN A O 1
ATOM 871 N N . LEU A 1 103 ? -15.068 2.427 -28.969 1.00 58.28 103 LEU A N 1
ATOM 872 C CA . LEU A 1 103 ? -14.477 3.751 -28.723 1.00 58.28 103 LEU A CA 1
ATOM 873 C C . LEU A 1 103 ? -13.738 4.290 -29.957 1.00 58.28 103 LEU A C 1
ATOM 875 O O . LEU A 1 103 ? -12.659 4.874 -29.848 1.00 58.28 103 LEU A O 1
ATOM 879 N N . HIS A 1 104 ? -14.314 4.105 -31.147 1.00 52.62 104 HIS A N 1
ATOM 880 C CA . HIS A 1 104 ? -13.868 4.829 -32.334 1.00 52.62 104 HIS A CA 1
ATOM 881 C C . HIS A 1 104 ? -14.355 6.280 -32.207 1.00 52.62 104 HIS A C 1
ATOM 883 O O . HIS A 1 104 ? -15.432 6.640 -32.671 1.00 52.62 104 HIS A O 1
ATOM 889 N N . PHE A 1 105 ? -13.583 7.110 -31.501 1.00 58.03 105 PHE A N 1
ATOM 890 C CA . PHE A 1 105 ? -13.737 8.560 -31.554 1.00 58.03 105 PHE A CA 1
ATOM 891 C C . PHE A 1 105 ? -13.378 9.003 -32.974 1.00 58.03 105 PHE A C 1
ATOM 893 O O . PHE A 1 105 ? -12.210 9.221 -33.303 1.00 58.03 105 PHE A O 1
ATOM 900 N N . ASP A 1 106 ? -14.388 9.095 -33.835 1.00 56.53 106 ASP A N 1
ATOM 901 C CA . ASP A 1 106 ? -14.257 9.757 -35.123 1.00 56.53 106 ASP A CA 1
ATOM 902 C C . ASP A 1 106 ? -13.788 11.190 -34.869 1.00 56.53 106 ASP A C 1
ATOM 904 O O . ASP A 1 106 ? -14.495 12.011 -34.290 1.00 56.53 106 ASP A O 1
ATOM 908 N N . ASN A 1 107 ? -12.543 11.474 -35.253 1.00 58.12 107 ASN A N 1
ATOM 909 C CA . ASN A 1 107 ? -11.923 12.782 -35.099 1.00 58.12 107 ASN A CA 1
ATOM 910 C C . ASN A 1 107 ? -12.756 13.839 -35.868 1.00 58.12 107 ASN A C 1
ATOM 912 O O . ASN A 1 107 ? -12.733 13.829 -37.108 1.00 58.12 107 ASN A O 1
ATOM 916 N N . PRO A 1 108 ? -13.465 14.766 -35.188 1.00 59.91 108 PRO A N 1
ATOM 917 C CA . PRO A 1 108 ? -14.432 15.670 -35.822 1.00 59.91 108 PRO A CA 1
ATOM 918 C C . PRO A 1 108 ? -13.780 16.702 -36.761 1.00 59.91 108 PRO A C 1
ATOM 920 O O . PRO A 1 108 ? -14.460 17.342 -37.564 1.00 59.91 108 PRO A O 1
ATOM 923 N N . GLY A 1 109 ? -12.449 16.841 -36.731 1.00 57.59 10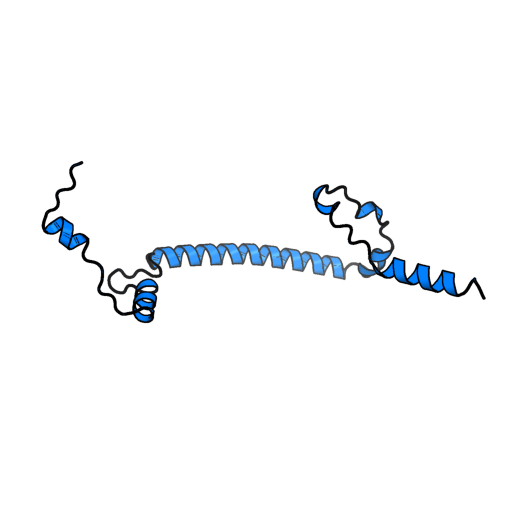9 GLY A N 1
ATOM 924 C CA . GLY A 1 109 ? -11.706 17.809 -37.544 1.00 57.59 109 GLY A CA 1
ATOM 925 C C . GLY A 1 109 ? -11.656 17.517 -39.051 1.00 57.59 109 GLY A C 1
ATOM 926 O O . GLY A 1 109 ? -11.386 18.425 -39.837 1.00 57.59 109 GLY A O 1
ATOM 927 N N . LYS A 1 110 ? -11.941 16.286 -39.505 1.00 56.47 110 LYS A N 1
ATOM 928 C CA . LYS A 1 110 ? -11.886 15.952 -40.947 1.00 56.47 110 LYS A CA 1
ATOM 929 C C . LYS A 1 110 ? -13.081 16.482 -41.747 1.00 56.47 110 LYS A C 1
ATOM 931 O O . LYS A 1 110 ? -12.960 16.669 -42.957 1.00 56.47 110 LYS A O 1
ATOM 936 N N . ILE A 1 111 ? -14.207 16.765 -41.091 1.00 58.56 111 ILE A N 1
ATOM 937 C CA . ILE A 1 111 ? -15.397 17.338 -41.738 1.00 58.56 111 ILE A CA 1
ATOM 938 C C . ILE A 1 111 ? -15.106 18.787 -42.159 1.00 58.56 111 ILE A C 1
ATOM 940 O O . ILE A 1 111 ? -15.438 19.183 -43.276 1.00 58.56 111 ILE A O 1
ATOM 944 N N . PHE A 1 112 ? -14.383 19.539 -41.319 1.00 55.59 112 PHE A N 1
ATOM 945 C CA . PHE A 1 112 ? -14.060 20.953 -41.540 1.00 55.59 112 PHE A CA 1
ATOM 946 C C . PHE A 1 112 ? -13.097 21.182 -42.723 1.00 55.59 112 PHE A C 1
ATOM 948 O O . PHE A 1 112 ? -13.207 22.166 -43.451 1.00 55.59 112 PHE A O 1
ATOM 955 N N . LEU A 1 113 ? -12.196 20.230 -42.989 1.00 56.84 113 LEU A N 1
ATOM 956 C CA . LEU A 1 113 ? -11.266 20.307 -44.124 1.00 56.84 113 LEU A CA 1
ATOM 957 C C . LEU A 1 113 ? -11.932 19.982 -45.475 1.00 56.84 113 LEU A C 1
ATOM 959 O O . LEU A 1 113 ? -11.435 20.403 -46.520 1.00 56.84 113 LEU A O 1
ATOM 963 N N . LYS A 1 114 ? -13.072 19.271 -45.482 1.00 52.75 114 LYS A N 1
ATOM 964 C CA . LYS A 1 114 ? -13.816 18.954 -46.715 1.00 52.75 114 LYS A CA 1
ATOM 965 C C . LYS A 1 114 ? -14.712 20.111 -47.182 1.00 52.75 114 LYS A C 1
ATOM 967 O O . LYS A 1 114 ? -14.879 20.302 -48.386 1.00 52.75 114 LYS A O 1
ATOM 972 N N . THR A 1 115 ? -15.253 20.900 -46.252 1.00 53.25 115 THR A N 1
ATOM 973 C CA . THR A 1 115 ? -16.097 22.068 -46.579 1.00 53.25 115 THR A CA 1
ATOM 974 C C . THR A 1 115 ? -15.288 23.240 -47.148 1.00 53.25 115 THR A C 1
ATOM 976 O O . THR A 1 115 ? -15.726 23.862 -48.109 1.00 53.25 115 THR A O 1
ATOM 979 N N . ASN A 1 116 ? -14.060 23.488 -46.678 1.00 49.69 116 ASN A N 1
ATOM 980 C CA . ASN A 1 116 ? -13.256 24.602 -47.204 1.00 49.69 116 ASN A CA 1
ATOM 981 C C . ASN A 1 116 ? -12.797 24.365 -48.662 1.00 49.69 116 ASN A C 1
ATOM 983 O O . ASN A 1 116 ? -12.834 25.264 -49.499 1.00 49.69 116 ASN A O 1
ATOM 987 N N . LYS A 1 117 ? -12.459 23.117 -49.017 1.00 52.09 117 LYS A N 1
ATOM 988 C CA . LYS A 1 117 ? -11.986 22.772 -50.370 1.00 52.09 117 LYS A CA 1
ATOM 989 C C . LYS A 1 117 ? -13.082 22.808 -51.445 1.00 52.09 117 LYS A C 1
ATOM 991 O O . LYS A 1 117 ? -12.765 22.919 -52.622 1.00 52.09 117 LYS A O 1
ATOM 996 N N . THR A 1 118 ? -14.353 22.703 -51.058 1.00 55.19 118 THR A N 1
ATOM 997 C CA . THR A 1 118 ? -15.494 22.743 -51.992 1.00 55.19 118 THR A CA 1
ATOM 998 C C . THR A 1 118 ? -15.966 24.166 -52.292 1.00 55.19 118 THR A C 1
ATOM 1000 O O . THR A 1 118 ? -16.500 24.398 -53.371 1.00 55.19 118 THR A O 1
ATOM 1003 N N . HIS A 1 119 ? -15.687 25.133 -51.413 1.00 53.69 119 HIS A N 1
ATOM 1004 C CA . HIS A 1 119 ? -15.974 26.549 -51.671 1.00 53.69 119 HIS A CA 1
ATOM 1005 C C . HIS A 1 119 ? -14.936 27.242 -52.572 1.00 53.69 119 HIS A C 1
ATOM 1007 O O . HIS A 1 119 ? -15.285 28.197 -53.255 1.00 53.69 119 HIS A O 1
ATOM 1013 N N . ASN A 1 120 ? -13.704 26.728 -52.653 1.00 53.22 120 ASN A N 1
ATOM 1014 C CA . ASN A 1 120 ? -12.642 27.275 -53.516 1.00 53.22 120 ASN A CA 1
ATOM 1015 C C . ASN A 1 120 ? -12.608 26.672 -54.935 1.00 53.22 120 ASN A C 1
ATOM 1017 O O . ASN A 1 120 ? -11.618 26.831 -55.642 1.00 53.22 120 ASN A O 1
ATOM 1021 N N . MET A 1 121 ? -13.644 25.930 -55.338 1.00 54.31 121 MET A N 1
ATOM 1022 C CA . MET A 1 121 ? -13.732 25.300 -56.666 1.00 54.31 121 MET A CA 1
ATOM 1023 C C . MET A 1 121 ? -14.987 25.724 -57.452 1.00 54.31 121 MET A 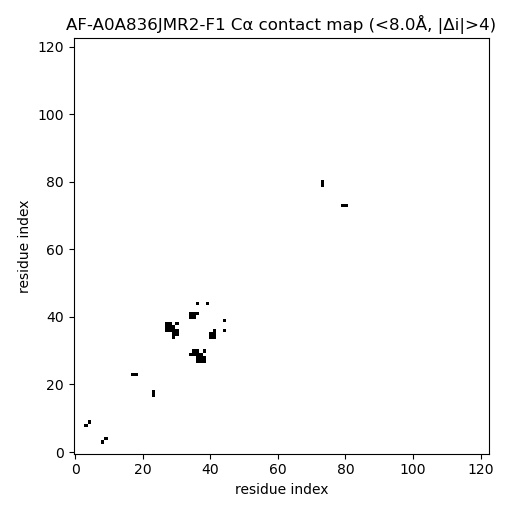C 1
ATOM 1025 O O . MET A 1 121 ? -15.278 25.139 -58.490 1.00 54.31 121 MET A O 1
ATOM 1029 N N . LEU A 1 122 ? -15.739 26.711 -56.946 1.00 54.81 122 LEU A N 1
ATOM 1030 C CA . LEU A 1 122 ? -16.966 27.242 -57.561 1.00 54.81 122 LEU A CA 1
ATOM 1031 C C . LEU A 1 122 ? -16.936 28.769 -57.779 1.00 54.81 122 LEU A C 1
ATOM 1033 O O . LEU A 1 122 ? -17.993 29.381 -57.909 1.00 54.81 122 LEU A O 1
ATOM 1037 N N . PHE A 1 123 ? -15.746 29.368 -57.862 1.00 45.81 123 PHE A N 1
ATOM 1038 C CA . PHE A 1 123 ? -15.529 30.721 -58.385 1.00 45.81 123 PHE A CA 1
ATOM 1039 C C . PHE A 1 123 ? -14.279 30.745 -59.259 1.00 45.81 123 PHE A C 1
ATOM 1041 O O . PHE A 1 123 ? -13.300 30.061 -58.878 1.00 45.81 123 PHE A O 1
#

Secondary structure (DSSP, 8-state):
------HHHHHTTPPPP---HHHHHHHHHEETTTTEETTEEHHHHHHHHHHHHHHHHHHHHHHHHHHHHHHHHHHH-SS-GGGGTTTS-TTSS----TTTTT-----THHHHHHHHHHHTT--

Sequence (123 aa):
MVILHDDEYYQNRIPEPDLGAFRNFLRFVWSPDRKQLFGRTGKEWALLGFFYLCFFTVLGSLFALQMWISINYASKLEKPFFLYSGLMPKSYFDSNFPLFRQLHFDNPGKIFLKTNKTHNMLF